Protein AF-X1TM53-F1 (afdb_monomer_lite)

Radius of gyration: 15.51 Å; chains: 1; bounding box: 34×23×44 Å

Sequence (84 aa):
MDRFAQLAVAASQQAVEQAGLEINSSNQDSIGVVIGSGIGGLTTLFEQTKVLLDRGPNRVNPFLVPMMITDMAAAQVSIVLGLK

InterPro domains:
  IPR000794 Beta-ketoacyl synthase [PTHR11712] (1-83)
  IPR014030 Beta-ketoacyl synthase-like, N-terminal domain [PF00109] (1-84)
  IPR016039 Thiolase-like [G3DSA:3.40.47.10] (1-84)
  IPR016039 Thiolase-like [SSF53901] (1-84)

pLDDT: mean 97.45, std 1.3, range [90.94, 98.75]

Secondary structure (DSSP, 8-state):
--HHHHHHHHHHHHHHHHTT----TTTGGG-------SS-SHHHHHHHHHHHHHH-GGGS-TTHHHHHSTTHHHHHHHHHHT--

Organism: NCBI:txid412755

Foldseek 3Di:
DAPVLVVLQVVLVVVCVVVVPDDDPVCQAVDAFDDFDPFFRPVLVVVQVCCCVVPNDVRRDPCSVCRGDGCNSRVVNSVVSVHD

Structure (mmCIF, N/CA/C/O backbone):
data_AF-X1TM53-F1
#
_entry.id   AF-X1TM53-F1
#
loop_
_atom_site.group_PDB
_atom_site.id
_atom_site.type_symbol
_atom_site.label_atom_id
_atom_site.label_alt_id
_atom_site.label_comp_id
_atom_site.label_asym_id
_atom_site.label_entity_id
_atom_site.label_seq_id
_atom_site.pdbx_PDB_ins_code
_atom_site.Cartn_x
_atom_site.Cartn_y
_atom_site.Cartn_z
_atom_site.occupancy
_atom_site.B_iso_or_equiv
_atom_site.auth_seq_id
_atom_site.auth_comp_id
_atom_site.auth_asym_id
_atom_site.auth_atom_id
_atom_site.pdbx_PDB_model_num
ATOM 1 N N . MET A 1 1 ? -2.500 5.330 -7.824 1.00 91.50 1 MET A N 1
ATOM 2 C CA . MET A 1 1 ? -2.439 4.035 -7.111 1.00 91.50 1 MET A CA 1
ATOM 3 C C . MET A 1 1 ? -2.399 2.918 -8.133 1.00 91.50 1 MET A C 1
ATOM 5 O O . MET A 1 1 ? -3.199 2.964 -9.063 1.00 91.50 1 MET A O 1
ATOM 9 N N . ASP A 1 2 ? -1.516 1.935 -7.975 1.00 97.19 2 ASP A N 1
ATOM 10 C CA . ASP A 1 2 ? -1.626 0.683 -8.735 1.00 97.19 2 ASP A CA 1
ATOM 11 C C . ASP A 1 2 ? -2.862 -0.118 -8.276 1.00 97.19 2 ASP A C 1
ATOM 13 O O . ASP A 1 2 ? -3.434 0.142 -7.209 1.00 97.19 2 ASP A O 1
ATOM 17 N N . ARG A 1 3 ? -3.300 -1.078 -9.092 1.00 96.88 3 ARG A N 1
ATOM 18 C CA . ARG A 1 3 ? -4.503 -1.879 -8.862 1.00 96.88 3 ARG A CA 1
ATOM 19 C C . ARG A 1 3 ? -4.451 -2.658 -7.549 1.00 96.88 3 ARG A C 1
ATOM 21 O O . ARG A 1 3 ? -5.492 -2.785 -6.912 1.00 96.88 3 ARG A O 1
ATOM 28 N N . PHE A 1 4 ? -3.280 -3.124 -7.106 1.00 97.81 4 PHE A N 1
ATOM 29 C CA . PHE A 1 4 ? -3.187 -3.846 -5.827 1.00 97.81 4 PHE A CA 1
ATOM 30 C C . PHE A 1 4 ? -3.615 -2.966 -4.637 1.00 97.81 4 PHE A C 1
ATOM 32 O O . PHE A 1 4 ? -4.364 -3.415 -3.774 1.00 97.81 4 PHE A O 1
ATOM 39 N N . ALA A 1 5 ? -3.205 -1.693 -4.621 1.00 97.94 5 ALA A N 1
ATOM 40 C CA . ALA A 1 5 ? -3.564 -0.758 -3.560 1.00 97.94 5 ALA A CA 1
ATOM 41 C C . ALA A 1 5 ? -5.041 -0.341 -3.649 1.00 97.94 5 ALA A C 1
ATOM 43 O O . ALA A 1 5 ? -5.686 -0.150 -2.624 1.00 97.94 5 ALA A O 1
ATOM 44 N N . GLN A 1 6 ? -5.601 -0.237 -4.861 1.00 98.00 6 GLN A N 1
ATOM 45 C CA . GLN A 1 6 ? -7.031 0.054 -5.046 1.00 98.00 6 GLN A CA 1
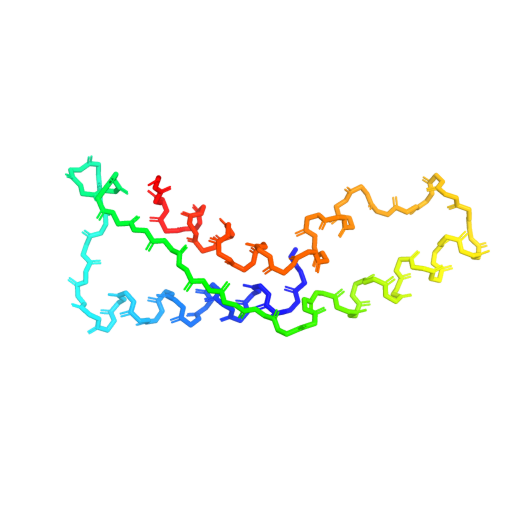ATOM 46 C C . GLN A 1 6 ? -7.909 -1.064 -4.471 1.00 98.00 6 GLN A C 1
ATOM 48 O O . GLN A 1 6 ? -8.899 -0.787 -3.799 1.00 98.00 6 GLN A O 1
ATOM 53 N N . LEU A 1 7 ? -7.520 -2.323 -4.698 1.00 98.25 7 LEU A N 1
ATOM 54 C CA . LEU A 1 7 ? -8.216 -3.481 -4.137 1.00 98.25 7 LEU A CA 1
ATOM 55 C C . LEU A 1 7 ? -8.112 -3.517 -2.609 1.00 98.25 7 LEU A C 1
ATOM 57 O O . LEU A 1 7 ? -9.110 -3.800 -1.953 1.00 98.25 7 LEU A O 1
ATOM 61 N N . ALA A 1 8 ? -6.943 -3.184 -2.049 1.00 98.44 8 ALA A N 1
ATOM 62 C CA . ALA A 1 8 ? -6.771 -3.068 -0.602 1.00 98.44 8 ALA A CA 1
ATOM 63 C C . ALA A 1 8 ? -7.719 -2.014 -0.005 1.00 98.44 8 ALA A C 1
ATOM 65 O O . ALA A 1 8 ? -8.442 -2.318 0.936 1.00 98.44 8 ALA A O 1
ATOM 66 N N . VAL A 1 9 ? -7.789 -0.817 -0.601 1.00 98.62 9 VAL A N 1
ATOM 67 C CA . VAL A 1 9 ? -8.710 0.246 -0.161 1.00 98.62 9 VAL A CA 1
ATOM 68 C C . VAL A 1 9 ? -10.167 -0.200 -0.219 1.00 98.62 9 VAL A C 1
ATOM 70 O O . VAL A 1 9 ? -10.871 -0.082 0.782 1.00 98.62 9 VAL A O 1
ATOM 73 N N . ALA A 1 10 ? -10.610 -0.753 -1.349 1.00 98.75 10 ALA A N 1
ATOM 74 C CA . ALA A 1 10 ? -11.995 -1.186 -1.508 1.00 98.75 10 ALA A CA 1
ATOM 75 C C . ALA A 1 10 ? -12.378 -2.275 -0.490 1.00 98.75 10 ALA A C 1
ATOM 77 O O . ALA A 1 10 ? -13.422 -2.182 0.153 1.00 98.75 10 ALA A O 1
ATOM 78 N N . ALA A 1 11 ? -11.517 -3.280 -0.302 1.00 98.75 11 ALA A N 1
ATOM 79 C CA . ALA A 1 11 ? -11.757 -4.356 0.656 1.00 98.75 11 ALA A CA 1
ATOM 80 C C . ALA A 1 11 ? -11.758 -3.849 2.107 1.00 98.75 11 ALA A C 1
ATOM 82 O O . ALA A 1 11 ? -12.606 -4.254 2.899 1.00 98.75 11 ALA A O 1
ATOM 83 N N . SER A 1 12 ? -10.844 -2.941 2.465 1.00 98.69 12 SER A N 1
ATOM 84 C CA . SER A 1 12 ? -10.792 -2.361 3.810 1.00 98.69 12 SER A CA 1
ATOM 85 C C . SER A 1 12 ? -12.011 -1.496 4.122 1.00 98.69 12 SER A C 1
ATOM 87 O O . SER A 1 12 ? -12.529 -1.584 5.230 1.00 98.69 12 SER A O 1
ATOM 89 N N . GLN A 1 13 ? -12.511 -0.712 3.163 1.00 98.50 13 GLN A N 1
ATOM 90 C CA . GLN A 1 13 ? -13.750 0.055 3.343 1.00 98.50 13 GLN A CA 1
ATOM 91 C C . GLN A 1 13 ? -14.945 -0.865 3.610 1.00 98.50 13 GLN A C 1
ATOM 93 O O . GLN A 1 13 ? -15.670 -0.652 4.579 1.00 98.50 13 GLN A O 1
ATOM 98 N N . GLN A 1 14 ? -15.094 -1.930 2.815 1.00 98.75 14 GLN A N 1
ATOM 99 C CA . GLN A 1 14 ? -16.145 -2.933 3.022 1.00 98.75 14 GLN A CA 1
ATOM 100 C C . GLN A 1 14 ? -16.023 -3.620 4.388 1.00 98.75 14 GLN A C 1
ATOM 102 O O . GLN A 1 14 ? -17.026 -3.830 5.063 1.00 98.75 14 GLN A O 1
ATOM 107 N N . ALA A 1 15 ? -14.802 -3.946 4.823 1.00 98.69 15 ALA A N 1
ATOM 108 C CA . ALA A 1 15 ? -14.570 -4.581 6.118 1.00 98.69 15 ALA A CA 1
ATOM 109 C C . ALA A 1 15 ? -14.925 -3.662 7.300 1.00 98.69 15 ALA A C 1
ATOM 111 O O . ALA A 1 15 ? -15.540 -4.121 8.261 1.00 98.69 15 ALA A O 1
ATOM 112 N N . VAL A 1 16 ? -14.567 -2.375 7.228 1.00 98.31 16 VAL A N 1
ATOM 113 C CA . VAL A 1 16 ? -14.910 -1.371 8.251 1.00 98.31 16 VAL A CA 1
ATOM 114 C C . VAL A 1 16 ? -16.422 -1.163 8.327 1.00 98.31 16 VAL A C 1
ATOM 116 O O . VAL A 1 16 ? -16.981 -1.176 9.424 1.00 98.31 16 VAL A O 1
ATOM 119 N N . GLU A 1 17 ? -17.087 -1.043 7.175 1.00 98.31 17 GLU A N 1
ATOM 120 C CA . GLU A 1 17 ? -18.546 -0.919 7.092 1.00 98.31 17 GLU A CA 1
ATOM 121 C C . GLU A 1 17 ? -19.244 -2.153 7.676 1.00 98.31 17 GLU A C 1
ATOM 123 O O . GLU A 1 17 ? -20.113 -2.028 8.537 1.00 98.31 17 GLU A O 1
ATOM 128 N N . GLN A 1 18 ? -18.812 -3.355 7.286 1.00 98.69 18 GLN A N 1
ATOM 129 C CA . GLN A 1 18 ? -19.370 -4.608 7.794 1.00 98.69 18 GLN A CA 1
ATOM 130 C C . GLN A 1 18 ? -19.144 -4.786 9.305 1.00 98.69 18 GLN A C 1
ATOM 132 O O . GLN A 1 18 ? -19.966 -5.408 9.978 1.00 98.69 18 GLN A O 1
ATOM 137 N N . ALA A 1 19 ? -18.049 -4.250 9.850 1.00 98.38 19 ALA A N 1
ATOM 138 C CA . ALA A 1 19 ? -17.775 -4.262 11.284 1.00 98.38 19 ALA A CA 1
ATOM 139 C C . ALA A 1 19 ? -18.605 -3.232 12.073 1.00 98.38 19 ALA A C 1
ATOM 141 O O . ALA A 1 19 ? -18.607 -3.283 13.303 1.00 98.38 19 ALA A O 1
ATOM 142 N N . GLY A 1 20 ? -19.280 -2.293 11.397 1.00 97.94 20 GLY A N 1
ATOM 143 C CA . GLY A 1 20 ? -19.951 -1.164 12.045 1.00 97.94 20 GLY A CA 1
ATOM 144 C C . GLY A 1 20 ? -18.979 -0.255 12.804 1.00 97.94 20 GLY A C 1
ATOM 145 O O . GLY A 1 20 ? -19.358 0.352 13.804 1.00 97.94 20 GLY A O 1
ATOM 146 N N . LEU A 1 21 ? -17.710 -0.205 12.382 1.00 97.75 21 LEU A N 1
ATOM 147 C CA . LEU A 1 21 ? -16.679 0.584 13.050 1.00 97.75 21 LEU A CA 1
ATOM 148 C C . LEU A 1 21 ? -16.738 2.037 12.571 1.00 97.75 21 LEU A C 1
ATOM 150 O O . LEU A 1 21 ? -16.350 2.348 11.447 1.00 97.75 21 LEU A O 1
ATOM 154 N N . GLU A 1 22 ? -17.163 2.941 13.449 1.00 97.06 22 GLU A N 1
ATOM 155 C CA . GLU A 1 22 ? -17.093 4.380 13.194 1.00 97.06 22 GLU A CA 1
ATOM 156 C C . GLU A 1 22 ? -15.699 4.921 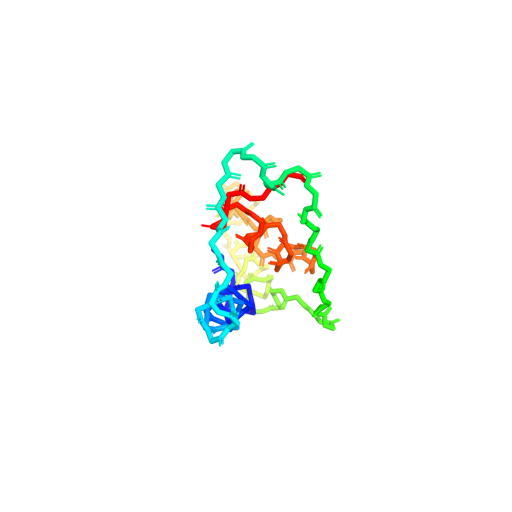13.536 1.00 97.06 22 GLU A C 1
ATOM 158 O O . GLU A 1 22 ? -15.280 4.931 14.697 1.00 97.06 22 GLU A O 1
ATOM 163 N N . ILE A 1 23 ? -14.972 5.387 12.519 1.00 97.38 23 ILE A N 1
ATOM 164 C CA . ILE A 1 23 ? -13.650 6.002 12.679 1.00 97.38 23 ILE A CA 1
ATOM 165 C C . ILE A 1 23 ? -13.825 7.516 12.813 1.00 97.38 23 ILE A C 1
ATOM 167 O O . ILE A 1 23 ? -14.456 8.158 11.974 1.00 97.38 23 ILE A O 1
ATOM 171 N N . ASN A 1 24 ? -13.268 8.098 13.872 1.00 96.69 24 ASN A N 1
ATOM 172 C CA . ASN A 1 24 ? -13.327 9.532 14.128 1.00 96.69 24 ASN A CA 1
ATOM 173 C C . ASN A 1 24 ? -12.124 10.004 14.964 1.00 96.69 24 ASN A C 1
ATOM 175 O O . ASN A 1 24 ? -11.252 9.231 15.360 1.00 96.69 24 ASN A O 1
ATOM 179 N N . SER A 1 25 ? -12.083 11.300 15.280 1.00 96.44 25 SER A N 1
ATOM 180 C CA . SER A 1 25 ? -10.965 11.909 16.008 1.00 96.44 25 SER A CA 1
ATOM 181 C C . SER A 1 25 ? -10.706 11.326 17.401 1.00 96.44 25 SER A C 1
ATOM 183 O O . SER A 1 25 ? -9.623 11.544 17.930 1.00 96.44 25 SER A O 1
ATOM 185 N N . SER A 1 26 ? -11.671 10.626 18.009 1.00 97.50 26 SER A N 1
ATOM 186 C CA . SER A 1 26 ? -11.504 10.013 19.334 1.00 97.50 26 SER A CA 1
ATOM 187 C C . SER A 1 26 ? -10.796 8.655 19.308 1.00 97.50 26 SER A C 1
ATOM 189 O O . SER A 1 26 ? -10.288 8.239 20.346 1.00 97.50 26 SER A O 1
ATOM 191 N N . ASN A 1 27 ? -10.752 7.966 18.159 1.00 97.50 27 ASN A N 1
ATOM 192 C CA . ASN A 1 27 ? -10.196 6.611 18.055 1.00 97.50 27 ASN A CA 1
ATOM 193 C C . ASN A 1 27 ? -9.180 6.410 16.916 1.00 97.50 27 ASN A C 1
ATOM 195 O O . ASN A 1 27 ? -8.485 5.397 16.927 1.00 97.50 27 ASN A O 1
ATOM 199 N N . GLN A 1 28 ? -9.041 7.356 15.980 1.00 97.50 28 GLN A N 1
ATOM 200 C CA . GLN A 1 28 ? -8.140 7.241 14.820 1.00 97.50 28 GLN A CA 1
ATOM 201 C C . GLN A 1 28 ? -6.670 6.948 15.184 1.00 97.50 28 GLN A C 1
ATOM 203 O O . GLN A 1 28 ? -6.002 6.247 14.436 1.00 97.50 28 GLN A O 1
ATOM 208 N N . ASP A 1 29 ? -6.189 7.440 16.336 1.00 98.12 29 ASP A N 1
ATOM 209 C CA . ASP A 1 29 ? -4.808 7.246 16.820 1.00 98.12 29 ASP A CA 1
ATOM 210 C C . ASP A 1 29 ? -4.606 5.876 17.506 1.00 98.12 29 ASP A C 1
ATOM 212 O O . ASP A 1 29 ? -3.510 5.531 17.940 1.00 98.12 29 ASP A O 1
ATOM 216 N N . SER A 1 30 ? -5.685 5.105 17.682 1.00 97.62 30 SER A N 1
ATOM 217 C CA . SER A 1 30 ? -5.686 3.778 18.317 1.00 97.62 30 SER A CA 1
ATOM 218 C C . SER A 1 30 ? -5.951 2.643 17.325 1.00 97.62 30 SER A C 1
ATOM 220 O O . SER A 1 30 ? -6.101 1.492 17.736 1.00 97.62 30 SER A O 1
ATOM 222 N N . ILE A 1 31 ? -6.033 2.946 16.026 1.00 97.81 31 ILE A N 1
ATOM 223 C CA . ILE A 1 31 ? -6.357 1.982 14.973 1.00 97.81 31 ILE A CA 1
ATOM 224 C C . ILE A 1 31 ? -5.213 1.965 13.957 1.00 97.81 31 ILE A C 1
ATOM 226 O O . ILE A 1 31 ? -4.961 2.948 13.269 1.00 97.81 31 ILE A O 1
ATOM 230 N N . GLY A 1 32 ? -4.544 0.818 13.839 1.00 97.19 32 GLY A N 1
ATOM 231 C CA . GLY A 1 32 ? -3.455 0.611 12.884 1.00 97.19 32 GLY A CA 1
ATOM 232 C C . GLY A 1 32 ? -3.888 -0.125 11.615 1.00 97.19 32 GLY A C 1
ATOM 233 O O . GLY A 1 32 ? -4.884 -0.849 11.600 1.00 97.19 32 GLY A O 1
ATOM 234 N N . VAL A 1 33 ? -3.083 0.004 10.556 1.00 98.31 33 VAL A N 1
ATOM 235 C CA . VAL A 1 33 ? -3.256 -0.729 9.292 1.00 98.31 33 VAL A CA 1
ATOM 236 C C . VAL A 1 33 ? -2.031 -1.593 9.024 1.00 98.31 33 VAL A C 1
ATOM 238 O O . VAL A 1 33 ? -0.917 -1.087 8.918 1.00 98.31 33 VAL A O 1
ATOM 241 N N . VAL A 1 34 ? -2.240 -2.898 8.853 1.00 97.94 34 VAL A N 1
ATOM 242 C CA . VAL A 1 34 ? -1.190 -3.843 8.455 1.00 97.94 34 VAL A CA 1
ATOM 243 C C . VAL A 1 34 ? -1.709 -4.676 7.292 1.00 97.94 34 VAL A C 1
ATOM 245 O O . VAL A 1 34 ? -2.570 -5.534 7.466 1.00 97.94 34 VAL A O 1
ATOM 248 N N . ILE A 1 35 ? -1.205 -4.401 6.0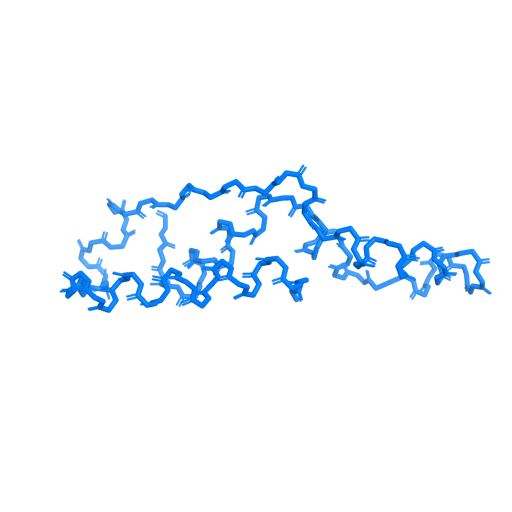89 1.00 97.81 35 ILE A N 1
ATOM 249 C CA . ILE A 1 35 ? -1.610 -5.082 4.854 1.00 97.81 35 ILE A CA 1
ATOM 250 C C . ILE A 1 35 ? -0.356 -5.424 4.059 1.00 97.81 35 ILE A C 1
ATOM 252 O O . ILE A 1 35 ? 0.479 -4.560 3.799 1.00 97.81 35 ILE A O 1
ATOM 256 N N . GLY A 1 36 ? -0.237 -6.691 3.664 1.00 94.69 36 GLY A N 1
ATOM 257 C CA . GLY A 1 36 ? 0.853 -7.182 2.829 1.00 94.69 36 GLY A CA 1
ATOM 258 C C . GLY A 1 36 ? 0.461 -7.291 1.357 1.00 94.69 36 GLY A C 1
ATOM 259 O O . GLY A 1 36 ? -0.684 -7.582 1.017 1.00 94.69 36 GLY A O 1
ATOM 260 N N . SER A 1 37 ? 1.446 -7.118 0.478 1.00 96.56 37 SER A N 1
ATOM 261 C CA . SER A 1 37 ? 1.364 -7.472 -0.940 1.00 96.56 37 SER A CA 1
ATOM 262 C C . SER A 1 37 ? 2.640 -8.204 -1.331 1.00 96.56 37 SER A C 1
ATOM 264 O O . SER A 1 37 ? 3.730 -7.763 -0.976 1.00 96.56 37 SER A O 1
ATOM 266 N N . GLY A 1 38 ? 2.514 -9.324 -2.048 1.00 96.31 38 GLY A N 1
ATOM 267 C CA . GLY A 1 38 ? 3.673 -10.137 -2.427 1.00 96.31 38 GLY A CA 1
ATOM 268 C C . GLY A 1 38 ? 4.578 -9.460 -3.460 1.00 96.31 38 GLY A C 1
ATOM 269 O O . GLY A 1 38 ? 5.794 -9.574 -3.372 1.00 96.31 38 GLY A O 1
ATOM 270 N N . ILE A 1 39 ? 3.989 -8.745 -4.426 1.00 95.69 39 ILE A N 1
ATOM 271 C CA . ILE A 1 39 ? 4.720 -8.147 -5.562 1.00 95.69 39 ILE A CA 1
ATOM 272 C C . ILE A 1 39 ? 4.421 -6.658 -5.790 1.00 95.69 39 ILE A C 1
ATOM 274 O O . ILE A 1 39 ? 5.029 -6.045 -6.664 1.00 95.69 39 ILE A O 1
ATOM 278 N N . GLY A 1 40 ? 3.497 -6.067 -5.025 1.00 96.50 40 GLY A N 1
ATOM 279 C CA . GLY A 1 40 ? 3.161 -4.646 -5.136 1.00 96.50 40 GLY A CA 1
ATOM 280 C C . GLY A 1 40 ? 2.633 -4.267 -6.521 1.00 96.50 40 GLY A C 1
ATOM 281 O O . GLY A 1 40 ? 1.906 -5.031 -7.159 1.00 96.50 40 GLY A O 1
ATOM 282 N N . GLY A 1 41 ? 3.003 -3.074 -6.982 1.00 97.12 41 GLY A N 1
ATOM 283 C CA . GLY A 1 41 ? 2.573 -2.516 -8.263 1.00 97.12 41 GLY A CA 1
ATOM 284 C C . GLY A 1 41 ? 3.445 -2.944 -9.439 1.00 97.12 41 GLY A C 1
ATOM 285 O O . GLY A 1 41 ? 4.017 -2.093 -10.124 1.00 97.12 41 GLY A O 1
ATOM 286 N N . LEU A 1 42 ? 3.563 -4.257 -9.676 1.00 96.62 42 LEU A N 1
ATOM 287 C CA . LEU A 1 42 ? 4.395 -4.812 -10.754 1.00 96.62 42 LEU A CA 1
ATOM 288 C C . LEU A 1 42 ? 3.987 -4.285 -12.140 1.00 96.62 42 LEU A C 1
ATOM 290 O O . LEU A 1 42 ? 4.848 -4.011 -12.976 1.00 96.62 42 LEU A O 1
ATOM 294 N N . THR A 1 43 ? 2.685 -4.103 -12.369 1.00 95.44 43 THR A N 1
ATOM 295 C CA . THR A 1 43 ? 2.158 -3.535 -13.617 1.00 95.44 43 THR A CA 1
ATOM 296 C C . THR A 1 43 ? 2.670 -2.112 -13.823 1.00 95.44 43 THR A C 1
ATOM 298 O O . THR A 1 43 ? 3.259 -1.823 -14.865 1.00 95.44 43 THR A O 1
ATOM 301 N N . THR A 1 44 ? 2.534 -1.248 -12.810 1.00 97.31 44 THR A N 1
ATOM 302 C CA . THR A 1 44 ? 3.055 0.126 -12.868 1.00 97.31 44 THR A CA 1
ATOM 303 C C . THR A 1 44 ? 4.565 0.149 -13.098 1.00 97.31 44 THR A C 1
ATOM 305 O O . THR A 1 44 ? 5.041 0.926 -13.927 1.00 97.31 44 THR A O 1
ATOM 308 N N . LEU A 1 45 ? 5.326 -0.701 -12.400 1.00 97.62 45 LEU A N 1
ATOM 309 C CA . LEU A 1 45 ? 6.774 -0.788 -12.591 1.00 97.62 45 LEU A CA 1
ATOM 310 C C . LEU A 1 45 ? 7.113 -1.111 -14.048 1.00 97.62 45 LEU A C 1
ATOM 312 O O . LEU A 1 45 ? 7.865 -0.370 -14.674 1.00 97.62 45 LEU A O 1
ATOM 316 N N . PHE A 1 46 ? 6.516 -2.164 -14.604 1.00 97.56 46 PHE A N 1
ATOM 317 C CA . PHE A 1 46 ? 6.776 -2.582 -15.979 1.00 97.56 46 PHE A CA 1
ATOM 318 C C . PHE A 1 46 ? 6.449 -1.484 -17.003 1.00 97.56 46 PHE A C 1
ATOM 320 O O . PHE A 1 46 ? 7.232 -1.230 -17.921 1.00 97.56 46 PHE A O 1
ATOM 327 N N . GLU A 1 47 ? 5.321 -0.792 -16.839 1.00 97.88 47 GLU A N 1
ATOM 328 C CA . GLU A 1 47 ? 4.937 0.326 -17.706 1.00 97.88 47 GLU A CA 1
ATOM 329 C C . GLU A 1 47 ? 5.924 1.493 -17.616 1.00 97.88 47 GLU A C 1
ATOM 331 O O . GLU A 1 47 ? 6.338 2.038 -18.642 1.00 97.88 47 GLU A O 1
ATOM 336 N N . GLN A 1 48 ? 6.353 1.862 -16.408 1.00 98.25 48 GLN A N 1
ATOM 337 C CA . GLN A 1 48 ? 7.309 2.954 -16.228 1.00 98.25 48 GLN A CA 1
ATOM 338 C C . GLN A 1 48 ? 8.726 2.575 -16.667 1.00 98.25 48 GLN A C 1
ATOM 340 O O . GLN A 1 48 ? 9.454 3.437 -17.157 1.00 98.25 48 GLN A O 1
ATOM 345 N N . THR A 1 49 ? 9.110 1.298 -16.587 1.00 98.31 49 THR A N 1
ATOM 346 C CA . THR A 1 49 ? 10.356 0.805 -17.189 1.00 98.31 49 THR A CA 1
ATOM 347 C C . THR A 1 49 ? 10.342 0.987 -18.705 1.00 98.31 49 THR A C 1
ATOM 349 O O . THR A 1 49 ? 11.334 1.452 -19.259 1.00 98.31 49 THR A O 1
ATOM 352 N N . LYS A 1 50 ? 9.224 0.712 -19.391 1.00 98.44 50 LYS A N 1
ATOM 353 C CA . LYS A 1 50 ? 9.113 1.006 -20.833 1.00 98.44 50 LYS A CA 1
ATOM 354 C C . LYS A 1 50 ? 9.276 2.494 -21.121 1.00 98.44 50 LYS A C 1
ATOM 356 O O . LYS A 1 50 ? 10.030 2.866 -22.009 1.00 98.44 50 LYS A O 1
ATOM 361 N N . VAL A 1 51 ? 8.634 3.357 -20.329 1.00 98.50 51 VAL A N 1
ATOM 362 C CA . VAL A 1 51 ? 8.783 4.816 -20.475 1.00 98.50 51 VAL A CA 1
ATOM 363 C C . VAL A 1 51 ? 10.238 5.253 -20.293 1.00 98.50 51 VAL A C 1
ATOM 365 O O . VAL A 1 51 ? 10.723 6.069 -21.077 1.00 98.50 51 VAL A O 1
ATOM 368 N N . LEU A 1 52 ? 10.936 4.698 -19.301 1.00 98.50 52 LEU A N 1
ATOM 369 C CA . LEU A 1 52 ? 12.353 4.964 -19.064 1.00 98.50 52 LEU A CA 1
ATOM 370 C C . LEU A 1 52 ? 13.210 4.590 -20.281 1.00 98.50 52 LEU A C 1
ATOM 372 O O . LEU A 1 52 ? 14.037 5.398 -20.701 1.00 98.50 52 LEU A O 1
ATOM 376 N N . LEU A 1 53 ? 13.004 3.394 -20.840 1.00 98.56 53 LEU A N 1
ATOM 377 C CA . LEU A 1 53 ? 13.782 2.882 -21.972 1.00 98.56 53 LEU A CA 1
ATOM 378 C C . LEU A 1 53 ? 13.477 3.632 -23.276 1.00 98.56 53 LEU A C 1
ATOM 380 O O . LEU A 1 53 ? 14.400 3.988 -24.003 1.00 98.56 53 LEU A O 1
ATOM 384 N N . ASP A 1 54 ? 12.203 3.917 -23.545 1.00 98.62 54 ASP A N 1
ATOM 385 C CA . ASP A 1 5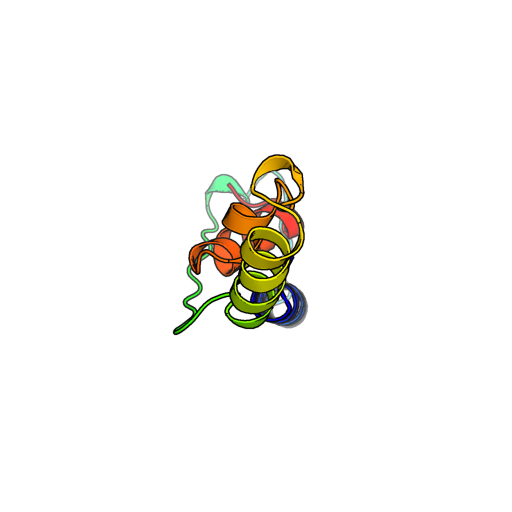4 ? 11.766 4.492 -24.821 1.00 98.62 54 ASP A CA 1
ATOM 386 C C . ASP A 1 54 ? 11.897 6.022 -24.863 1.00 98.62 54 ASP A C 1
ATOM 388 O O . ASP A 1 54 ? 12.042 6.611 -25.935 1.00 98.62 54 ASP A O 1
ATOM 392 N N . ARG A 1 55 ? 11.765 6.698 -23.712 1.00 98.12 55 ARG A N 1
ATOM 393 C CA . ARG A 1 55 ? 11.604 8.166 -23.637 1.00 98.12 55 ARG A CA 1
ATOM 394 C C . ARG A 1 55 ? 12.538 8.856 -22.642 1.00 98.12 55 ARG A C 1
ATOM 396 O O . ARG A 1 55 ? 12.509 10.084 -22.540 1.00 98.12 55 ARG A O 1
ATOM 403 N N . GLY A 1 56 ? 13.359 8.095 -21.924 1.00 98.06 56 GLY A N 1
ATOM 404 C CA . GLY A 1 56 ? 14.332 8.605 -20.966 1.00 98.06 56 GLY A CA 1
ATOM 405 C C . GLY A 1 56 ? 13.762 8.918 -19.572 1.00 98.06 56 GLY A C 1
ATOM 406 O O . GLY A 1 56 ? 12.546 8.984 -19.364 1.00 98.06 56 GLY A O 1
ATOM 407 N N . PRO A 1 57 ? 14.651 9.151 -18.588 1.00 97.69 57 PRO A N 1
ATOM 408 C CA . PRO A 1 57 ? 14.300 9.234 -17.166 1.00 97.69 57 PRO A CA 1
ATOM 409 C C . PRO A 1 57 ? 13.372 10.403 -16.821 1.00 97.69 57 PRO A C 1
ATOM 411 O O . PRO A 1 57 ? 12.490 10.257 -15.983 1.00 97.69 57 PRO A O 1
ATOM 414 N N . ASN A 1 58 ? 13.492 11.536 -17.519 1.00 98.00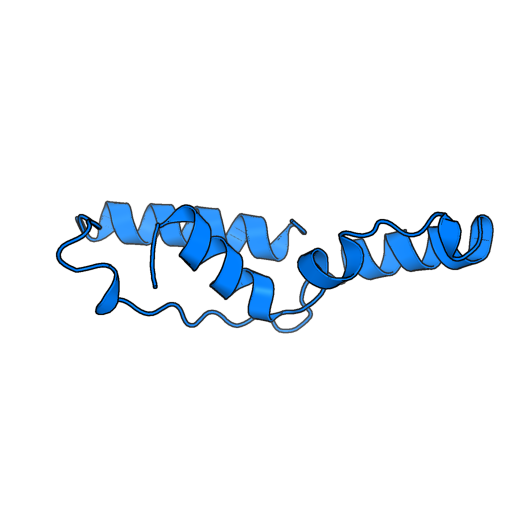 58 ASN A N 1
ATOM 415 C CA . ASN A 1 58 ? 12.657 12.722 -17.284 1.00 98.00 58 ASN A CA 1
ATOM 416 C C . ASN A 1 58 ? 11.167 12.506 -17.605 1.00 98.00 58 ASN A C 1
ATOM 418 O O . ASN A 1 58 ? 10.341 13.365 -17.304 1.00 98.00 58 ASN A O 1
ATOM 422 N N . ARG A 1 59 ? 10.816 11.399 -18.272 1.00 98.12 59 ARG A N 1
ATOM 423 C CA . ARG A 1 59 ? 9.432 11.058 -18.625 1.00 98.12 59 ARG A CA 1
ATOM 424 C C . ARG A 1 59 ? 8.797 10.052 -17.673 1.00 98.12 59 ARG A C 1
ATOM 426 O O . ARG A 1 59 ? 7.595 9.824 -17.797 1.00 98.12 59 ARG A O 1
ATOM 433 N N . VAL A 1 60 ? 9.570 9.477 -16.752 1.00 98.25 60 VAL A N 1
ATOM 434 C CA . VAL A 1 60 ? 9.059 8.559 -15.731 1.00 98.25 60 VAL A CA 1
ATOM 435 C C . VAL A 1 60 ? 8.096 9.310 -14.817 1.00 98.25 60 VAL A C 1
ATOM 437 O O . VAL A 1 60 ? 8.357 10.438 -14.401 1.00 98.25 60 VAL A O 1
ATOM 440 N N . ASN A 1 61 ? 6.959 8.688 -14.520 1.00 97.25 61 ASN A N 1
ATOM 441 C CA . ASN A 1 61 ? 5.944 9.271 -13.661 1.00 97.25 61 ASN A CA 1
ATOM 442 C C . ASN A 1 61 ? 6.516 9.488 -12.243 1.00 97.25 61 ASN A C 1
ATOM 444 O O . ASN A 1 61 ? 6.989 8.520 -11.638 1.00 97.25 61 ASN A O 1
ATOM 448 N N . PRO A 1 62 ? 6.433 10.707 -11.671 1.00 97.31 62 PRO A N 1
ATOM 449 C CA . PRO A 1 62 ? 6.918 10.980 -10.315 1.00 97.31 62 PRO A CA 1
ATOM 450 C C . PRO A 1 62 ? 6.212 10.142 -9.237 1.00 97.31 62 PRO A C 1
ATOM 452 O O . PRO A 1 62 ? 6.759 9.936 -8.158 1.00 97.31 62 PRO A O 1
ATOM 455 N N . PHE A 1 63 ? 5.024 9.608 -9.529 1.00 97.25 63 PHE A N 1
ATOM 456 C CA . PHE A 1 63 ? 4.284 8.717 -8.639 1.00 97.25 63 PHE A CA 1
ATOM 457 C C . PHE A 1 63 ? 4.650 7.236 -8.783 1.00 97.25 63 PHE A C 1
ATOM 459 O O . PHE A 1 63 ? 4.016 6.410 -8.131 1.00 97.25 63 PHE A O 1
ATOM 466 N N . LEU A 1 64 ? 5.661 6.871 -9.584 1.00 97.19 64 LEU A N 1
ATOM 467 C CA . LEU A 1 64 ? 6.090 5.475 -9.735 1.00 97.19 64 LEU A CA 1
ATOM 468 C C . LEU A 1 64 ? 6.351 4.816 -8.375 1.00 97.19 64 LEU A C 1
ATOM 470 O O . LEU A 1 64 ? 5.762 3.781 -8.082 1.00 97.19 64 LEU A O 1
ATOM 474 N N . VAL A 1 65 ? 7.198 5.420 -7.536 1.00 96.19 65 VAL A N 1
ATOM 475 C CA . VAL A 1 65 ? 7.583 4.823 -6.247 1.00 96.19 65 VAL A CA 1
ATOM 476 C C . VAL A 1 65 ? 6.356 4.611 -5.343 1.00 96.19 65 VAL A C 1
ATOM 478 O O . VAL A 1 65 ? 6.106 3.458 -4.988 1.00 96.19 65 VAL A O 1
ATOM 481 N N . PRO A 1 66 ? 5.505 5.628 -5.081 1.00 95.56 66 PRO A N 1
ATOM 482 C CA . PRO A 1 66 ? 4.256 5.440 -4.332 1.00 95.56 66 PRO A CA 1
ATOM 483 C C . PRO A 1 66 ? 3.226 4.497 -4.974 1.00 95.56 66 PRO A C 1
ATOM 485 O O . PRO A 1 66 ? 2.253 4.110 -4.334 1.00 95.56 66 PRO A O 1
ATOM 488 N N . MET A 1 67 ? 3.349 4.170 -6.258 1.00 97.06 67 MET A N 1
ATOM 489 C CA . MET A 1 67 ? 2.445 3.224 -6.916 1.00 97.06 67 MET A CA 1
ATOM 490 C C . MET A 1 67 ? 2.988 1.794 -6.920 1.00 97.06 67 MET A C 1
ATOM 492 O O . MET A 1 67 ? 2.209 0.867 -7.092 1.00 97.06 67 MET A O 1
ATOM 496 N N . MET A 1 68 ? 4.290 1.607 -6.725 1.00 95.88 68 MET A N 1
ATOM 497 C CA . MET A 1 68 ? 4.982 0.326 -6.865 1.00 95.88 68 MET A CA 1
ATOM 498 C C . MET A 1 68 ? 5.202 -0.388 -5.529 1.00 95.88 68 MET A C 1
ATOM 500 O O . MET A 1 68 ? 5.000 -1.600 -5.453 1.00 95.88 68 MET A O 1
ATOM 504 N N . ILE A 1 69 ? 5.668 0.334 -4.508 1.00 96.50 69 ILE A N 1
ATOM 505 C CA . ILE A 1 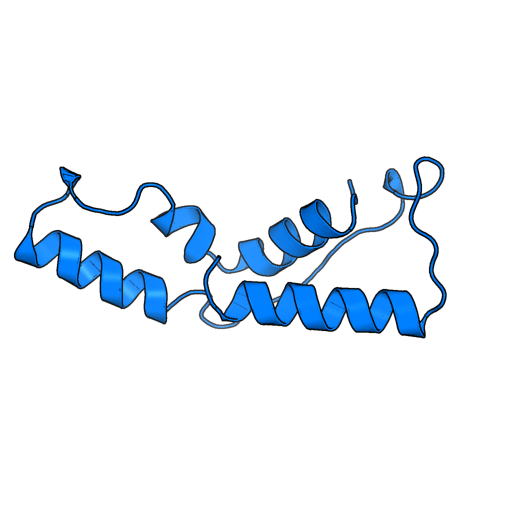69 ? 6.141 -0.274 -3.256 1.00 96.50 69 ILE A CA 1
ATOM 506 C C . ILE A 1 69 ? 4.976 -0.890 -2.465 1.00 96.50 69 ILE A C 1
ATOM 508 O O . ILE A 1 69 ? 3.855 -0.381 -2.470 1.00 96.50 69 ILE A O 1
ATOM 512 N N . THR A 1 70 ? 5.221 -2.037 -1.838 1.00 96.44 70 THR A N 1
ATOM 513 C CA . THR A 1 70 ? 4.175 -2.918 -1.293 1.00 96.44 70 THR A CA 1
ATOM 514 C C . THR A 1 70 ? 3.432 -2.316 -0.102 1.00 96.44 70 THR A C 1
ATOM 516 O O . THR A 1 70 ? 2.229 -2.541 0.041 1.00 96.44 70 THR A O 1
ATOM 519 N N . ASP A 1 71 ? 4.112 -1.511 0.711 1.00 96.56 71 ASP A N 1
ATOM 520 C CA . ASP A 1 71 ? 3.569 -0.813 1.880 1.00 96.56 71 ASP A CA 1
ATOM 521 C C . ASP A 1 71 ? 2.505 0.237 1.517 1.00 96.56 71 ASP A C 1
ATOM 523 O O . ASP A 1 71 ? 1.678 0.606 2.354 1.00 96.56 71 ASP A O 1
ATOM 527 N N . MET A 1 72 ? 2.422 0.637 0.244 1.00 97.56 72 MET A N 1
ATOM 528 C CA . MET A 1 72 ? 1.418 1.599 -0.217 1.00 97.56 72 MET A CA 1
ATOM 529 C C . MET A 1 72 ? -0.011 1.071 -0.134 1.00 97.56 72 MET A C 1
ATOM 531 O O . MET A 1 72 ? -0.934 1.879 -0.099 1.00 97.56 72 MET A O 1
ATOM 535 N N . ALA A 1 73 ? -0.232 -0.245 -0.053 1.00 97.94 73 ALA A N 1
ATOM 536 C CA . ALA A 1 73 ? -1.559 -0.764 0.282 1.00 97.94 73 ALA A CA 1
ATOM 537 C C . ALA A 1 73 ? -2.003 -0.279 1.672 1.00 97.94 73 ALA A C 1
ATOM 539 O O . ALA A 1 73 ? -3.083 0.294 1.805 1.00 97.94 73 ALA A O 1
ATOM 540 N N . ALA A 1 74 ? -1.149 -0.450 2.685 1.00 98.06 74 ALA A N 1
ATOM 541 C CA . ALA A 1 74 ? -1.440 -0.025 4.050 1.00 98.06 74 ALA A CA 1
ATOM 542 C C . ALA A 1 74 ? -1.505 1.506 4.165 1.00 98.06 74 ALA A C 1
ATOM 544 O O . ALA A 1 74 ? -2.441 2.035 4.763 1.00 98.06 74 ALA A O 1
ATOM 545 N N . ALA A 1 75 ? -0.568 2.223 3.533 1.00 97.62 75 ALA A N 1
ATOM 546 C CA . ALA A 1 75 ? -0.550 3.685 3.559 1.00 97.62 75 ALA A CA 1
ATOM 547 C C . ALA A 1 75 ? -1.814 4.295 2.930 1.00 97.62 75 ALA A C 1
ATOM 549 O O . ALA A 1 75 ? -2.409 5.204 3.503 1.00 97.62 75 ALA A O 1
ATOM 550 N N . GLN A 1 76 ? -2.262 3.783 1.777 1.00 98.19 76 GLN A N 1
ATOM 551 C CA . GLN A 1 76 ? -3.470 4.288 1.115 1.00 98.19 76 GLN A CA 1
ATOM 552 C C . GLN A 1 76 ? -4.734 3.976 1.915 1.00 98.19 76 GLN A C 1
ATOM 554 O O . GLN A 1 76 ? -5.603 4.835 2.021 1.00 98.19 76 GLN A O 1
ATOM 559 N N . VAL A 1 77 ? -4.829 2.789 2.521 1.00 98.56 77 VAL A N 1
ATOM 560 C CA . VAL A 1 77 ? -5.941 2.452 3.422 1.00 98.56 77 VAL A CA 1
ATOM 561 C C . VAL A 1 77 ? -5.968 3.391 4.626 1.00 98.56 77 VAL A C 1
ATOM 563 O O . VAL A 1 77 ? -7.028 3.921 4.944 1.00 98.56 77 VAL A O 1
ATOM 566 N N . SER A 1 78 ? -4.813 3.653 5.243 1.00 98.25 78 SER A N 1
ATOM 567 C CA . SER A 1 78 ? -4.705 4.593 6.362 1.00 98.25 78 SER A CA 1
ATOM 568 C C . SER A 1 78 ? -5.177 6.000 5.970 1.00 98.25 78 SER A C 1
ATOM 570 O O . SER A 1 78 ? -6.062 6.555 6.618 1.00 98.25 78 SER A O 1
ATOM 572 N N . ILE A 1 79 ? -4.689 6.531 4.842 1.00 97.94 79 ILE A N 1
ATOM 573 C CA . ILE A 1 79 ? -5.086 7.851 4.325 1.00 97.94 79 ILE A CA 1
ATOM 574 C C . ILE A 1 79 ? -6.590 7.914 4.031 1.00 97.94 79 ILE A C 1
ATOM 576 O O . ILE A 1 79 ? -7.246 8.882 4.411 1.00 97.94 79 ILE A O 1
ATOM 580 N N . VAL A 1 80 ? -7.145 6.905 3.353 1.00 97.88 80 VAL A N 1
ATOM 581 C CA . VAL A 1 80 ? -8.558 6.898 2.939 1.00 97.88 80 VAL A CA 1
ATOM 582 C C . VAL A 1 80 ? -9.502 6.760 4.133 1.00 97.88 80 VAL A C 1
ATOM 584 O O . VAL A 1 80 ? -10.575 7.359 4.123 1.00 97.88 80 VAL A O 1
ATOM 587 N N . LEU A 1 81 ? -9.116 5.992 5.154 1.00 97.69 81 LEU A N 1
ATOM 588 C CA . LEU A 1 81 ? -9.910 5.803 6.369 1.00 97.69 81 LEU A CA 1
ATOM 589 C C . LEU A 1 81 ? -9.648 6.871 7.446 1.00 97.69 81 LEU A C 1
ATOM 591 O O . LEU A 1 81 ? -10.355 6.889 8.448 1.00 97.69 81 LEU A O 1
ATOM 595 N N . GLY A 1 82 ? -8.667 7.760 7.256 1.00 97.06 82 GLY A N 1
ATOM 596 C CA . GLY A 1 82 ? -8.327 8.814 8.218 1.00 97.06 82 GLY A CA 1
ATOM 597 C C . GLY A 1 82 ? -7.614 8.308 9.476 1.00 97.06 82 GLY A C 1
ATOM 598 O O . GLY A 1 82 ? -7.814 8.864 10.552 1.00 97.06 82 GLY A O 1
ATOM 599 N N . LEU A 1 83 ? -6.811 7.252 9.348 1.00 97.00 83 LEU A N 1
ATOM 600 C CA . LEU A 1 83 ? -6.073 6.612 10.442 1.00 97.00 83 LEU A CA 1
ATOM 601 C C . LEU A 1 83 ? -4.693 7.256 10.655 1.00 97.00 83 LEU A C 1
ATOM 603 O O . LEU A 1 83 ? -4.182 7.939 9.762 1.00 97.00 83 LEU A O 1
ATOM 607 N N . LYS A 1 84 ? -4.101 7.065 11.840 1.00 90.94 84 LYS A N 1
ATOM 608 C CA . LYS A 1 84 ? -2.826 7.686 12.233 1.00 90.94 84 LYS A CA 1
ATOM 609 C C . LYS A 1 84 ? -1.859 6.708 12.882 1.00 90.94 84 LYS A C 1
ATOM 611 O O . LYS A 1 84 ? -2.309 5.883 13.702 1.00 90.94 84 LYS A O 1
#